Protein AF-Q3SCC8-F1 (afdb_monomer)

Secondary structure (DSSP, 8-state):
---------------HHHHHHHHHHHHHHHHHHHHHS------PPPPHHHHHHHHHHHHHHHTT---EEE---TTTS-GGGHHHHHHHHHHHHHHHHHHTT---HHHHHHHHHHHHS-----TTPPPGGGSPEEEHHHHHHHHHHHHHHHHHHHT-

Radius of gyration: 31.59 Å; Cα contacts (8 Å, |Δi|>4): 119; chains: 1; bounding box: 33×37×119 Å

Foldseek 3Di:
DDDDDDDDDDDDDPPPVVVVVVVVVVVVVVVVVVVVPPPPPVLQAPQLPQLLVLLVVCCVLQVPPQDWFLAAAPVNADPLCLLVNLLSLLVRLLVSCVVSVPPDPSSVSSVVSSVSRDPDDDPPHDHSVPGGIHGPVNRSVRSNVSSVVVNVVNVD

Nearest PDB structures (foldseek):
  2z3r-assembly2_C  TM=8.314E-01  e=2.055E-04  Homo sapiens
  4gs7-assembly1_A  TM=7.709E-01  e=2.055E-04  Homo sapiens
  2z3q-assembly1_A  TM=7.340E-01  e=2.431E-04  Homo sapiens
  2psm-assembly2_B  TM=7.637E-01  e=1.040E-03  Mus musculus
  3tgx-assembly1_B  TM=6.546E-01  e=1.217E-02  Homo sapiens

Structure (mmCIF, N/CA/C/O backbone):
data_AF-Q3SCC8-F1
#
_entry.id   AF-Q3SCC8-F1
#
loop_
_atom_site.group_PDB
_atom_site.id
_atom_site.type_symbol
_atom_site.label_atom_id
_atom_site.label_alt_id
_atom_site.label_comp_id
_atom_site.label_asym_id
_atom_site.label_entity_id
_atom_site.label_seq_id
_atom_site.pdbx_PDB_ins_code
_atom_site.Cartn_x
_atom_site.Cartn_y
_atom_site.Cartn_z
_atom_site.occupancy
_atom_site.B_iso_or_equiv
_atom_site.auth_seq_id
_atom_site.auth_comp_id
_atom_site.auth_asym_id
_atom_site.auth_atom_id
_atom_site.pdbx_PDB_model_num
ATOM 1 N N . MET A 1 1 ? -1.110 -20.618 104.901 1.00 40.53 1 MET A N 1
ATOM 2 C CA . MET A 1 1 ? -2.344 -19.823 104.713 1.00 40.53 1 MET A CA 1
ATOM 3 C C . MET A 1 1 ? -2.194 -18.476 105.423 1.00 40.53 1 MET A C 1
ATOM 5 O O . MET A 1 1 ? -2.173 -18.483 106.641 1.00 40.53 1 MET A O 1
ATOM 9 N N . SER A 1 2 ? -1.996 -17.383 104.663 1.00 34.69 2 SER A N 1
ATOM 10 C CA . SER A 1 2 ? -2.246 -15.934 104.944 1.00 34.69 2 SER A CA 1
ATOM 11 C C . SER A 1 2 ? -1.353 -15.109 103.992 1.00 34.69 2 SER A C 1
ATOM 13 O O . SER A 1 2 ? -0.143 -15.263 104.063 1.00 34.69 2 SER A O 1
ATOM 15 N N . ARG A 1 3 ? -1.844 -14.483 102.905 1.00 37.69 3 ARG A N 1
ATOM 16 C CA . ARG A 1 3 ? -2.669 -13.254 102.697 1.00 37.69 3 ARG A CA 1
ATOM 17 C C . ARG A 1 3 ? -1.871 -11.931 102.623 1.00 37.69 3 ARG A C 1
ATOM 19 O O . ARG A 1 3 ? -1.345 -11.506 103.645 1.00 37.69 3 ARG A O 1
ATOM 26 N N . ARG A 1 4 ? -1.952 -11.266 101.446 1.00 38.25 4 ARG A N 1
ATOM 27 C CA . ARG A 1 4 ? -2.183 -9.817 101.099 1.00 38.25 4 ARG A CA 1
ATOM 28 C C . ARG A 1 4 ? -1.590 -9.552 99.681 1.00 38.25 4 ARG A C 1
ATOM 30 O O . ARG A 1 4 ? -0.438 -9.898 99.478 1.00 38.25 4 ARG A O 1
ATOM 37 N N . ALA A 1 5 ? -2.369 -9.282 98.613 1.00 36.09 5 ALA A N 1
ATOM 38 C CA . ALA A 1 5 ? -2.932 -7.994 98.110 1.00 36.09 5 ALA A CA 1
ATOM 39 C C . ALA A 1 5 ? -1.841 -6.913 97.836 1.00 36.09 5 ALA A C 1
ATOM 41 O O . ALA A 1 5 ? -1.028 -6.713 98.725 1.00 36.09 5 ALA A O 1
ATOM 42 N N . ALA A 1 6 ? -1.732 -6.172 96.710 1.00 37.72 6 ALA A N 1
ATOM 43 C CA . ALA A 1 6 ? -2.732 -5.672 95.749 1.00 37.72 6 ALA A CA 1
ATOM 44 C C . ALA A 1 6 ? -2.141 -5.070 94.423 1.00 37.72 6 ALA A C 1
ATOM 46 O O . ALA A 1 6 ? -0.998 -4.630 94.410 1.00 37.72 6 ALA A O 1
ATOM 47 N N . SER A 1 7 ? -3.006 -4.992 93.388 1.00 35.88 7 SER A N 1
ATOM 48 C CA . SER A 1 7 ? -3.315 -3.896 92.415 1.00 35.88 7 SER A CA 1
ATOM 49 C C . SER A 1 7 ? -2.359 -3.304 91.344 1.00 35.88 7 SER A C 1
ATOM 51 O O . SER A 1 7 ? -1.356 -2.697 91.684 1.00 35.88 7 SER A O 1
ATOM 53 N N . GLY A 1 8 ? -2.872 -3.298 90.085 1.00 41.53 8 GLY A N 1
ATOM 54 C CA . GLY A 1 8 ? -2.923 -2.200 89.068 1.00 41.53 8 GLY A CA 1
ATOM 55 C C . GLY A 1 8 ? -1.604 -1.715 88.438 1.00 41.53 8 GLY A C 1
ATOM 56 O O . GLY A 1 8 ? -0.614 -1.596 89.131 1.00 41.53 8 GLY A O 1
ATOM 57 N N . VAL A 1 9 ? -1.494 -1.368 87.145 1.00 37.75 9 VAL A N 1
ATOM 58 C CA . VAL A 1 9 ? -2.101 -0.180 86.505 1.00 37.75 9 VAL A CA 1
ATOM 59 C C . VAL A 1 9 ? -1.977 -0.252 84.962 1.00 37.75 9 VAL A C 1
ATOM 61 O O . VAL A 1 9 ? -0.950 -0.639 84.410 1.00 37.75 9 VAL A O 1
ATOM 64 N N . HIS A 1 10 ? -3.052 0.177 84.297 1.00 43.00 10 HIS A N 1
ATOM 65 C CA . HIS A 1 10 ? -3.229 0.520 82.880 1.00 43.00 10 HIS A CA 1
ATOM 66 C C . HIS A 1 10 ? -2.241 1.626 82.441 1.00 43.00 10 HIS A C 1
ATOM 68 O O . HIS A 1 10 ? -2.249 2.697 83.043 1.00 43.00 10 HIS A O 1
ATOM 74 N N . PHE A 1 11 ? -1.442 1.439 81.381 1.00 36.59 11 PHE A N 1
ATOM 75 C CA . PHE A 1 11 ? -0.636 2.533 80.809 1.00 36.59 11 PHE A CA 1
ATOM 76 C C . PHE A 1 11 ? -1.020 2.799 79.349 1.00 36.59 11 PHE A C 1
ATOM 78 O O . PHE A 1 11 ? -0.509 2.196 78.408 1.00 36.59 11 PHE A O 1
ATOM 85 N N . GLN A 1 12 ? -1.971 3.720 79.185 1.00 49.94 12 GLN A N 1
ATOM 86 C CA . GLN A 1 12 ? -2.295 4.387 77.930 1.00 49.94 12 GLN A CA 1
ATOM 87 C C . GLN A 1 12 ? -1.174 5.393 77.631 1.00 49.94 12 GLN A C 1
ATOM 89 O O . GLN A 1 12 ? -1.141 6.480 78.201 1.00 49.94 12 GLN A O 1
ATOM 94 N N . SER A 1 13 ? -0.238 5.015 76.760 1.00 45.88 13 SER A N 1
ATOM 95 C CA . SER A 1 13 ? 0.795 5.919 76.249 1.00 45.88 13 SER A CA 1
ATOM 96 C C . SER A 1 13 ? 0.398 6.415 74.862 1.00 45.88 13 SER A C 1
ATOM 98 O O . SER A 1 13 ? 0.433 5.679 73.873 1.00 45.88 13 SER A O 1
ATOM 100 N N . SER A 1 14 ? -0.017 7.676 74.807 1.00 52.94 14 SER A N 1
ATOM 101 C CA . SER A 1 14 ? -0.287 8.457 73.602 1.00 52.94 14 SER A CA 1
ATOM 102 C C . SER A 1 14 ? 1.002 8.612 72.786 1.00 52.94 14 SER A C 1
ATOM 104 O O . SER A 1 14 ? 1.762 9.563 72.965 1.00 52.94 14 SER A O 1
ATOM 106 N N . CYS A 1 15 ? 1.290 7.658 71.902 1.00 50.78 15 CYS A N 1
ATOM 107 C CA . CYS A 1 15 ? 2.529 7.660 71.133 1.00 50.78 15 CYS A CA 1
ATOM 108 C C . CYS A 1 15 ? 2.462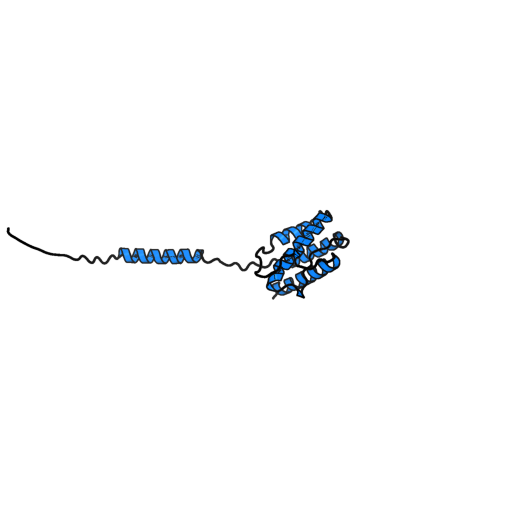 8.677 69.978 1.00 50.78 15 CYS A C 1
ATOM 110 O O . CYS A 1 15 ? 1.986 8.380 68.882 1.00 50.78 15 CYS A O 1
ATOM 112 N N . HIS A 1 16 ? 2.975 9.887 70.224 1.00 52.38 16 HIS A N 1
ATOM 113 C CA . HIS A 1 16 ? 3.151 10.953 69.226 1.00 52.38 16 HIS A CA 1
ATOM 114 C C . HIS A 1 16 ? 4.027 10.499 68.040 1.00 52.38 16 HIS A C 1
ATOM 116 O O . HIS A 1 16 ? 3.845 10.951 66.912 1.00 52.38 16 HIS A O 1
ATOM 122 N N . LEU A 1 17 ? 4.926 9.540 68.288 1.00 46.41 17 LEU A N 1
ATOM 123 C CA . LEU A 1 17 ? 5.793 8.920 67.286 1.00 46.41 17 LEU A CA 1
ATOM 124 C C . LEU A 1 17 ? 5.002 8.032 66.309 1.00 46.41 17 LEU A C 1
ATOM 126 O O . LEU A 1 17 ? 5.296 8.008 65.120 1.00 46.41 17 LEU A O 1
ATOM 130 N N . CYS A 1 18 ? 3.937 7.376 66.781 1.00 50.19 18 CYS A N 1
ATOM 131 C CA . CYS A 1 18 ? 3.080 6.525 65.951 1.00 50.19 18 CYS A CA 1
ATOM 132 C C . CYS A 1 18 ? 2.287 7.348 64.918 1.00 50.19 18 CYS A C 1
ATOM 134 O O . CYS A 1 18 ? 2.101 6.922 63.781 1.00 50.19 18 CYS A O 1
ATOM 136 N N . ARG A 1 19 ? 1.879 8.573 65.285 1.00 48.69 19 ARG A N 1
ATOM 137 C CA . ARG A 1 19 ? 1.169 9.515 64.400 1.00 48.69 19 ARG A CA 1
ATOM 138 C C . ARG A 1 19 ? 2.051 10.038 63.263 1.00 48.69 19 ARG A C 1
ATOM 140 O O . ARG A 1 19 ? 1.566 10.207 62.146 1.00 48.69 19 ARG A O 1
ATOM 147 N N . GLU A 1 20 ? 3.324 10.299 63.544 1.00 51.75 20 GLU A N 1
ATOM 148 C CA . GLU A 1 20 ? 4.275 10.800 62.545 1.00 51.75 20 GLU A CA 1
ATOM 149 C C . GLU A 1 20 ? 4.755 9.681 61.605 1.00 51.75 20 GLU A C 1
ATOM 151 O O . GLU A 1 20 ? 4.861 9.905 60.400 1.00 51.75 20 GLU A O 1
ATOM 156 N N . ILE A 1 21 ? 4.911 8.450 62.112 1.00 55.94 21 ILE A N 1
ATOM 157 C CA . ILE A 1 21 ? 5.182 7.267 61.278 1.00 55.94 21 ILE A CA 1
ATOM 158 C C . ILE A 1 21 ? 4.003 6.993 60.329 1.00 55.94 21 ILE A C 1
ATOM 160 O O . ILE A 1 21 ? 4.223 6.784 59.137 1.00 55.94 21 ILE A O 1
ATOM 164 N N . LEU A 1 22 ? 2.752 7.086 60.809 1.00 54.41 22 LEU A N 1
ATOM 165 C CA . LEU A 1 22 ? 1.571 6.932 59.947 1.00 54.41 22 LEU A CA 1
ATOM 166 C C . LEU A 1 22 ? 1.497 8.016 58.854 1.00 54.41 22 LEU A C 1
ATOM 168 O O . LEU A 1 22 ? 1.177 7.707 57.710 1.00 54.41 22 LEU A O 1
ATOM 172 N N . LYS A 1 23 ? 1.812 9.281 59.173 1.00 54.75 23 LYS A N 1
ATOM 173 C CA . LYS A 1 23 ? 1.837 10.382 58.188 1.00 54.75 23 LYS A CA 1
ATOM 174 C C . LYS A 1 23 ? 2.901 10.182 57.111 1.00 54.75 23 LYS A C 1
ATOM 176 O O . LYS A 1 23 ? 2.602 10.368 55.934 1.00 54.75 23 LYS A O 1
ATOM 181 N N . ALA A 1 24 ? 4.118 9.803 57.503 1.00 57.56 24 ALA A N 1
ATOM 182 C CA . ALA A 1 24 ? 5.205 9.546 56.561 1.00 57.56 24 ALA A CA 1
ATOM 183 C C . ALA A 1 24 ? 4.880 8.356 55.645 1.00 57.56 24 ALA A C 1
ATOM 185 O O . ALA A 1 24 ? 5.143 8.407 54.444 1.00 57.56 24 ALA A O 1
ATOM 186 N N . GLN A 1 25 ? 4.232 7.320 56.187 1.00 54.28 25 GLN A N 1
ATOM 187 C CA . GLN A 1 25 ? 3.808 6.147 55.427 1.00 54.28 25 GLN A CA 1
ATOM 188 C C . GLN A 1 25 ? 2.721 6.489 54.393 1.00 54.28 25 GLN A C 1
ATOM 190 O O . GLN A 1 25 ? 2.843 6.091 53.236 1.00 54.28 25 GLN A O 1
ATOM 195 N N . VAL A 1 26 ? 1.711 7.289 54.761 1.00 57.38 26 VAL A N 1
ATOM 196 C CA . VAL A 1 26 ? 0.663 7.748 53.825 1.00 57.38 26 VAL A CA 1
ATOM 197 C C . VAL A 1 26 ? 1.255 8.600 52.698 1.00 57.38 26 VAL A C 1
ATOM 199 O O . VAL A 1 26 ? 0.873 8.445 51.538 1.00 57.38 26 VAL A O 1
ATOM 202 N N . TRP A 1 27 ? 2.227 9.460 53.012 1.00 57.84 27 TRP A N 1
ATOM 203 C CA . TRP A 1 27 ? 2.877 10.315 52.018 1.00 57.84 27 TRP A CA 1
ATOM 204 C C . TRP A 1 27 ? 3.752 9.518 51.042 1.00 57.84 27 TRP A C 1
ATOM 206 O O . TRP A 1 27 ? 3.730 9.777 49.841 1.00 57.84 27 TRP A O 1
ATOM 216 N N . PHE A 1 28 ? 4.438 8.479 51.529 1.00 56.47 28 PHE A N 1
ATOM 217 C CA . PHE A 1 28 ? 5.212 7.563 50.689 1.00 56.47 28 PHE A CA 1
ATOM 218 C C . PHE A 1 28 ? 4.315 6.748 49.746 1.00 56.47 28 PHE A C 1
ATOM 220 O O . PHE A 1 28 ? 4.666 6.531 48.590 1.00 56.47 28 PHE A O 1
ATOM 227 N N . HIS A 1 29 ? 3.126 6.339 50.204 1.00 54.91 29 HIS A N 1
ATOM 228 C CA . HIS A 1 29 ? 2.174 5.604 49.363 1.00 54.91 29 HIS A CA 1
ATOM 229 C C . HIS A 1 29 ? 1.592 6.500 48.260 1.00 54.91 29 HIS A C 1
ATOM 231 O O . HIS A 1 29 ? 1.482 6.063 47.117 1.00 54.91 29 HIS A O 1
ATOM 237 N N . LEU A 1 30 ? 1.299 7.771 48.563 1.00 57.94 30 LEU A N 1
ATOM 238 C CA . LEU A 1 30 ? 0.866 8.749 47.558 1.00 57.94 30 LEU A CA 1
ATOM 239 C C . LEU A 1 30 ? 1.976 9.047 46.532 1.00 57.94 30 LEU A C 1
ATOM 241 O O . LEU A 1 30 ? 1.698 9.152 45.342 1.00 57.94 30 LEU A O 1
ATOM 245 N N . PHE A 1 31 ? 3.234 9.128 46.979 1.00 59.16 31 PHE A N 1
ATOM 246 C CA . PHE A 1 31 ? 4.390 9.350 46.108 1.00 59.16 31 PHE A CA 1
ATOM 247 C C . PHE A 1 31 ? 4.605 8.186 45.129 1.00 59.16 31 PHE A C 1
ATOM 249 O O . PHE A 1 31 ? 4.777 8.423 43.938 1.00 59.16 31 PHE A O 1
ATOM 256 N N . VAL A 1 32 ? 4.518 6.934 45.596 1.00 60.94 32 VAL A N 1
ATOM 257 C CA . VAL A 1 32 ? 4.663 5.734 44.748 1.00 60.94 32 VAL A CA 1
ATOM 258 C C . VAL A 1 32 ? 3.509 5.595 43.746 1.00 60.94 32 VAL A C 1
ATOM 260 O O . VAL A 1 32 ? 3.742 5.232 42.594 1.00 60.94 32 VAL A O 1
ATOM 263 N N . LEU A 1 33 ? 2.277 5.941 44.135 1.00 57.50 33 LEU A N 1
ATOM 264 C CA . LEU A 1 33 ? 1.116 5.882 43.239 1.00 57.50 33 LEU A CA 1
ATOM 265 C C . LEU A 1 33 ? 1.211 6.874 42.066 1.00 57.50 33 LEU A C 1
ATOM 267 O O . LEU A 1 33 ? 0.742 6.555 40.978 1.00 57.50 33 LEU A O 1
ATOM 271 N N . CYS A 1 34 ? 1.880 8.021 42.232 1.00 59.91 34 CYS A N 1
ATOM 272 C CA . CYS A 1 34 ? 2.125 8.962 41.131 1.00 59.91 34 CYS A CA 1
ATOM 273 C C . CYS A 1 34 ? 3.071 8.411 40.045 1.00 59.91 34 CYS A C 1
ATOM 275 O O . CYS A 1 34 ? 2.968 8.836 38.896 1.00 59.91 34 CYS A O 1
ATOM 277 N N . PHE A 1 35 ? 3.958 7.464 40.381 1.00 56.50 35 PHE A N 1
ATOM 278 C CA . PHE A 1 35 ? 4.836 6.782 39.413 1.00 56.50 35 PHE A CA 1
ATOM 279 C C . PHE A 1 35 ? 4.207 5.525 38.803 1.00 56.50 35 PHE A C 1
ATOM 281 O O . PHE A 1 35 ? 4.682 5.043 37.779 1.00 56.50 35 PHE A O 1
ATOM 288 N N . LEU A 1 36 ? 3.153 4.990 39.427 1.00 54.06 36 LEU A N 1
ATOM 289 C CA . LEU A 1 36 ? 2.393 3.845 38.921 1.00 54.06 36 LEU A CA 1
ATOM 290 C C . LEU A 1 36 ? 1.212 4.250 38.044 1.00 54.06 36 LEU A C 1
ATOM 292 O O . LEU A 1 36 ? 0.551 3.368 37.506 1.00 54.06 36 LEU A O 1
ATOM 296 N N . SER A 1 37 ? 0.947 5.547 37.878 1.00 56.28 37 SER A N 1
ATOM 297 C CA . SER A 1 37 ? 0.121 6.020 36.775 1.00 56.28 37 SER A CA 1
ATOM 298 C C . SER A 1 37 ? 0.857 5.669 35.484 1.00 56.28 37 SER A C 1
ATOM 300 O O . SER A 1 37 ? 1.881 6.303 35.207 1.00 56.28 37 SER A O 1
ATOM 302 N N . PRO A 1 38 ? 0.398 4.693 34.674 1.00 52.81 38 PRO A N 1
ATOM 303 C CA . PRO A 1 38 ? 0.854 4.652 33.304 1.00 52.81 38 PRO A CA 1
ATOM 304 C C . PRO A 1 38 ? 0.446 6.000 32.717 1.00 52.81 38 PRO A C 1
ATOM 306 O O . PRO A 1 38 ? -0.740 6.283 32.541 1.00 52.81 38 PRO A O 1
ATOM 309 N N . TYR A 1 39 ? 1.423 6.867 32.459 1.00 54.78 39 TYR A N 1
ATOM 310 C CA . TYR A 1 39 ? 1.250 7.877 31.436 1.00 54.78 39 TYR A CA 1
ATOM 311 C C . TYR A 1 39 ? 0.997 7.066 30.174 1.00 54.78 39 TYR A C 1
ATOM 313 O O . TYR A 1 39 ? 1.923 6.563 29.543 1.00 54.78 39 TYR A O 1
ATOM 321 N N . THR A 1 40 ? -0.276 6.840 29.862 1.00 50.81 40 THR A N 1
ATOM 322 C CA . THR A 1 40 ? -0.685 6.393 28.546 1.00 50.81 40 THR A CA 1
ATOM 323 C C . THR A 1 40 ? -0.324 7.549 27.631 1.00 50.81 40 THR A C 1
ATOM 325 O O . THR A 1 40 ? -1.127 8.456 27.409 1.00 50.81 40 THR A O 1
ATOM 328 N N . CYS A 1 41 ? 0.928 7.582 27.176 1.00 50.09 41 CYS A N 1
ATOM 329 C CA . CYS A 1 41 ? 1.292 8.358 26.013 1.0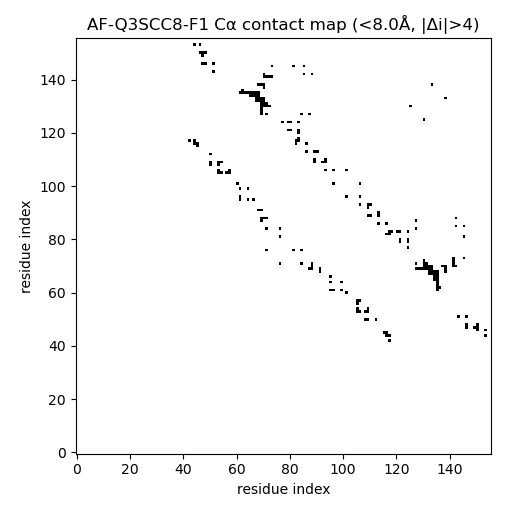0 50.09 41 CYS A CA 1
ATOM 330 C C . CYS A 1 41 ? 0.343 7.862 24.931 1.00 50.09 41 CYS A C 1
ATOM 332 O O . CYS A 1 41 ? 0.394 6.690 24.556 1.00 50.09 41 CYS A O 1
ATOM 334 N N . ALA A 1 42 ? -0.597 8.712 24.519 1.00 49.12 42 ALA A N 1
ATOM 335 C CA . ALA A 1 42 ? -1.386 8.448 23.335 1.00 49.12 42 ALA A CA 1
ATOM 336 C C . ALA A 1 42 ? -0.372 8.128 22.236 1.00 49.12 42 ALA A C 1
ATOM 338 O O . ALA A 1 42 ? 0.455 8.983 21.920 1.00 49.12 42 ALA A O 1
ATOM 339 N N . ALA A 1 43 ? -0.350 6.878 21.765 1.00 51.66 43 ALA A N 1
ATOM 340 C CA . ALA A 1 43 ? 0.568 6.454 20.724 1.00 51.66 43 ALA A CA 1
ATOM 341 C C . ALA A 1 43 ? 0.352 7.404 19.546 1.00 51.66 43 ALA A C 1
ATOM 343 O O . ALA A 1 43 ? -0.715 7.405 18.928 1.00 51.66 43 ALA A O 1
ATOM 344 N N . SER A 1 44 ? 1.313 8.297 19.314 1.00 55.66 44 SER A N 1
ATOM 345 C CA . SER A 1 44 ? 1.224 9.261 18.230 1.00 55.66 44 SER A CA 1
ATOM 346 C C . SER A 1 44 ? 1.197 8.463 16.937 1.00 55.66 44 SER A C 1
ATOM 348 O O . SER A 1 44 ? 2.124 7.698 16.671 1.00 55.66 44 SER A O 1
ATOM 350 N N . VAL A 1 45 ? 0.121 8.594 16.162 1.00 59.00 45 VAL A N 1
ATOM 351 C CA . VAL A 1 45 ? 0.008 7.912 14.870 1.00 59.00 45 VAL A CA 1
ATOM 352 C C . VAL A 1 45 ? 1.140 8.427 13.970 1.00 59.00 45 VAL A C 1
ATOM 354 O O . VAL A 1 45 ? 1.210 9.644 13.782 1.00 59.00 45 VAL A O 1
ATOM 357 N N . PRO A 1 46 ? 2.012 7.555 13.425 1.00 65.31 46 PRO A N 1
ATOM 358 C CA . PRO A 1 46 ? 3.133 7.970 12.581 1.00 65.31 46 PRO A CA 1
ATOM 359 C C . PRO A 1 46 ? 2.675 8.813 11.388 1.00 65.31 46 PRO A C 1
ATOM 361 O O . PRO A 1 46 ? 1.679 8.473 10.749 1.00 65.31 46 PRO A O 1
ATOM 364 N N . GLU A 1 47 ? 3.378 9.906 11.078 1.00 75.25 47 GLU A N 1
ATOM 365 C CA . GLU A 1 47 ? 3.049 10.788 9.949 1.00 75.25 47 GLU A CA 1
ATOM 366 C C . GLU A 1 47 ? 3.025 9.994 8.631 1.00 75.25 47 GLU A C 1
ATOM 368 O O . GLU A 1 47 ? 4.037 9.452 8.186 1.00 75.25 47 GLU A O 1
ATOM 373 N N . THR A 1 48 ? 1.860 9.928 7.980 1.00 80.12 48 THR A N 1
ATOM 374 C CA . THR A 1 48 ? 1.664 9.079 6.787 1.00 80.12 48 THR A CA 1
ATOM 375 C C . THR A 1 48 ? 2.128 9.731 5.477 1.00 80.12 48 THR A C 1
ATOM 377 O O . THR A 1 48 ? 2.125 9.105 4.413 1.00 80.12 48 THR 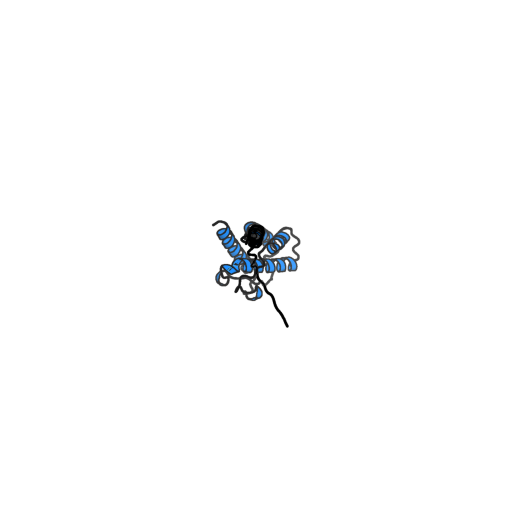A O 1
ATOM 380 N N . ARG A 1 49 ? 2.593 10.983 5.533 1.00 82.12 49 ARG A N 1
ATOM 381 C CA . ARG A 1 49 ? 3.095 11.727 4.373 1.00 82.12 49 ARG A CA 1
ATOM 382 C C . ARG A 1 49 ? 4.413 11.168 3.836 1.00 82.12 49 ARG A C 1
ATOM 384 O O . ARG A 1 49 ? 4.577 11.082 2.620 1.00 82.12 49 ARG A O 1
ATOM 391 N N . GLY A 1 50 ? 5.327 10.771 4.725 1.00 85.19 50 GLY A N 1
ATOM 392 C CA . GLY A 1 50 ? 6.625 10.203 4.347 1.00 85.19 50 GLY A CA 1
ATOM 393 C C . GLY A 1 50 ? 6.464 8.919 3.535 1.00 85.19 50 GLY A C 1
ATOM 394 O O . GLY A 1 50 ? 6.953 8.828 2.410 1.00 85.19 50 GLY A O 1
ATOM 395 N N . VAL A 1 51 ? 5.665 7.974 4.039 1.00 90.50 51 VAL A N 1
ATOM 396 C CA . VAL A 1 51 ? 5.410 6.704 3.342 1.00 90.50 51 VAL A CA 1
ATOM 397 C C . VAL A 1 51 ? 4.695 6.904 2.001 1.00 90.50 51 VAL A C 1
ATOM 399 O O . VAL A 1 51 ? 4.986 6.195 1.041 1.00 90.50 51 VAL A O 1
ATOM 402 N N . GLN A 1 52 ? 3.827 7.914 1.864 1.00 92.44 52 GLN A N 1
ATOM 403 C CA . GLN A 1 52 ? 3.183 8.211 0.579 1.00 92.44 52 GLN A CA 1
ATOM 404 C C . GLN A 1 52 ? 4.197 8.615 -0.504 1.00 92.44 52 GLN A C 1
ATOM 406 O O . GLN A 1 52 ? 4.006 8.283 -1.676 1.00 92.44 52 GLN A O 1
ATOM 411 N N . ILE A 1 53 ? 5.268 9.326 -0.136 1.00 91.12 53 ILE A N 1
ATOM 412 C CA . ILE A 1 53 ? 6.359 9.666 -1.061 1.00 91.12 53 ILE A CA 1
ATOM 413 C C . ILE A 1 53 ? 7.095 8.390 -1.478 1.00 91.12 53 ILE A C 1
ATOM 415 O O . ILE A 1 53 ? 7.305 8.175 -2.670 1.00 91.12 53 ILE A O 1
ATOM 419 N N . CYS A 1 54 ? 7.401 7.516 -0.520 1.00 92.50 54 CYS A N 1
ATOM 420 C CA . CYS A 1 54 ? 8.122 6.270 -0.772 1.00 92.50 54 CYS A CA 1
ATOM 421 C C . CYS A 1 54 ? 7.334 5.319 -1.680 1.00 92.50 54 CYS A C 1
ATOM 423 O O . CYS A 1 54 ? 7.869 4.836 -2.672 1.00 92.50 54 CYS A O 1
ATOM 425 N N . VAL A 1 55 ? 6.029 5.146 -1.442 1.00 94.50 55 VAL A N 1
ATOM 426 C CA . VAL A 1 55 ? 5.154 4.340 -2.313 1.00 94.50 55 VAL A CA 1
ATOM 427 C C . VAL A 1 55 ? 5.103 4.903 -3.739 1.00 94.50 55 VAL A C 1
ATOM 429 O O . VAL A 1 55 ? 5.117 4.142 -4.707 1.00 94.50 55 VAL A O 1
ATOM 432 N N . LYS A 1 56 ? 5.065 6.234 -3.902 1.00 94.00 56 LYS A N 1
ATOM 433 C CA . LYS A 1 56 ? 5.095 6.868 -5.233 1.00 94.00 56 LYS A CA 1
ATOM 434 C C . LYS A 1 56 ? 6.419 6.630 -5.956 1.00 94.00 56 LYS A C 1
ATOM 436 O O . LYS A 1 56 ? 6.394 6.394 -7.159 1.00 94.00 56 LYS A O 1
ATOM 441 N N . ALA A 1 57 ? 7.538 6.698 -5.239 1.00 92.62 57 ALA A N 1
ATOM 442 C CA . ALA A 1 57 ? 8.866 6.463 -5.797 1.00 92.62 57 ALA A CA 1
ATOM 443 C C . ALA A 1 57 ? 9.106 4.982 -6.134 1.00 92.62 57 ALA A C 1
ATOM 445 O O . ALA A 1 57 ? 9.743 4.689 -7.138 1.00 92.62 57 ALA A O 1
ATOM 446 N N . LEU A 1 58 ? 8.541 4.063 -5.343 1.00 92.81 58 LEU A N 1
ATOM 447 C CA . LEU A 1 58 ? 8.635 2.618 -5.553 1.00 92.81 58 LEU A CA 1
ATOM 448 C C . LEU A 1 58 ? 7.790 2.131 -6.740 1.00 92.81 58 LEU A C 1
ATOM 450 O O . LEU A 1 58 ? 8.170 1.171 -7.405 1.00 92.81 58 LEU A O 1
ATOM 454 N N . ARG A 1 59 ? 6.652 2.784 -7.024 1.00 94.44 59 ARG A N 1
ATOM 455 C CA . ARG A 1 59 ? 5.669 2.336 -8.030 1.00 94.44 59 ARG A CA 1
ATOM 456 C C . ARG A 1 59 ? 6.285 1.889 -9.370 1.00 94.44 59 ARG A C 1
ATOM 458 O O . ARG A 1 59 ? 5.925 0.795 -9.787 1.00 94.44 59 ARG A O 1
ATOM 465 N N . PRO A 1 60 ? 7.195 2.634 -10.030 1.00 93.75 60 PRO A N 1
ATOM 466 C CA . PRO A 1 60 ? 7.750 2.221 -11.325 1.00 93.75 60 PRO A CA 1
ATOM 467 C C . PRO A 1 60 ? 8.500 0.883 -11.288 1.00 93.75 60 PRO A C 1
ATOM 469 O O . PRO A 1 60 ? 8.578 0.202 -12.304 1.00 93.75 60 PRO A O 1
ATOM 472 N N . ALA A 1 61 ? 9.053 0.506 -10.132 1.00 93.00 61 ALA A N 1
ATOM 473 C CA . ALA A 1 61 ? 9.785 -0.745 -9.970 1.00 93.00 61 ALA A CA 1
ATOM 474 C C . ALA A 1 61 ? 8.861 -1.953 -9.744 1.00 93.00 61 ALA A C 1
ATOM 476 O O . ALA A 1 61 ? 9.245 -3.067 -10.067 1.00 93.00 61 ALA A O 1
ATOM 477 N N . ILE A 1 62 ? 7.645 -1.738 -9.226 1.00 94.81 62 ILE A N 1
ATOM 478 C CA . ILE A 1 62 ? 6.714 -2.819 -8.850 1.00 94.81 62 ILE A CA 1
ATOM 479 C C . ILE A 1 62 ? 5.443 -2.869 -9.702 1.00 94.81 62 ILE A C 1
ATOM 481 O O . ILE A 1 62 ? 4.690 -3.830 -9.618 1.00 94.81 62 ILE A O 1
ATOM 485 N N . GLU A 1 63 ? 5.150 -1.851 -10.518 1.00 94.25 63 GLU A N 1
ATOM 486 C CA . GLU A 1 63 ? 3.864 -1.747 -11.229 1.00 94.25 63 GLU A CA 1
ATOM 487 C C . GLU A 1 63 ? 3.601 -2.873 -12.236 1.00 94.25 63 GLU A C 1
ATOM 489 O O . GLU A 1 63 ? 2.440 -3.128 -12.558 1.00 94.25 63 GLU A O 1
ATOM 494 N N . ASN A 1 64 ? 4.659 -3.544 -12.698 1.00 93.31 64 ASN A N 1
ATOM 495 C CA . ASN A 1 64 ? 4.589 -4.674 -13.625 1.00 93.31 64 ASN A CA 1
ATOM 496 C C . ASN A 1 64 ? 4.688 -6.042 -12.931 1.00 93.31 64 ASN A C 1
ATOM 498 O O . ASN A 1 64 ? 4.665 -7.055 -13.626 1.00 93.31 64 ASN A O 1
ATOM 502 N N . SER A 1 65 ? 4.788 -6.075 -11.598 1.00 95.62 65 SER A N 1
ATOM 503 C CA . SER A 1 65 ? 4.796 -7.318 -10.825 1.00 95.62 65 SER A CA 1
ATOM 504 C C . SER A 1 65 ? 3.484 -8.082 -11.021 1.00 95.62 65 SER A C 1
ATOM 506 O O . SER A 1 65 ? 2.396 -7.490 -11.027 1.00 95.62 65 SER A O 1
ATOM 508 N N . ASP A 1 66 ? 3.569 -9.404 -11.164 1.00 96.50 66 ASP A N 1
ATOM 509 C CA . ASP A 1 66 ? 2.410 -10.300 -11.225 1.00 96.50 66 ASP A CA 1
ATOM 510 C C . ASP A 1 66 ? 1.906 -10.719 -9.833 1.00 96.50 66 ASP A C 1
ATOM 512 O O . ASP A 1 66 ? 0.942 -11.487 -9.723 1.00 96.50 66 ASP A O 1
ATOM 516 N N . ALA A 1 67 ? 2.496 -10.151 -8.775 1.00 96.12 67 ALA A N 1
ATOM 517 C CA . ALA A 1 67 ? 2.140 -10.418 -7.396 1.00 96.12 67 ALA A CA 1
ATOM 518 C C . ALA A 1 67 ? 0.648 -10.191 -7.109 1.00 96.12 67 ALA A C 1
ATOM 520 O O . ALA A 1 67 ? -0.005 -9.222 -7.528 1.00 96.12 67 ALA A O 1
ATOM 521 N N . MET A 1 68 ? 0.117 -11.113 -6.315 1.00 97.50 68 MET A N 1
ATOM 522 C CA . MET A 1 68 ? -1.264 -11.137 -5.867 1.00 97.50 68 MET A CA 1
ATOM 523 C C . MET A 1 68 ? -1.271 -10.944 -4.351 1.00 97.50 68 MET A C 1
ATOM 525 O O . MET A 1 68 ? -0.885 -11.837 -3.606 1.00 97.50 68 MET A O 1
ATOM 529 N N . LEU A 1 69 ? -1.725 -9.769 -3.910 1.00 98.19 69 LEU A N 1
ATOM 530 C CA . LEU A 1 69 ? -1.497 -9.245 -2.561 1.00 98.19 69 LEU A CA 1
ATOM 531 C C . LEU A 1 69 ? -2.780 -9.095 -1.761 1.00 98.19 69 LEU A C 1
ATOM 533 O O . LEU A 1 69 ? -3.825 -8.717 -2.308 1.00 98.19 69 LEU A O 1
ATOM 537 N N . TYR A 1 70 ? -2.704 -9.296 -0.450 1.00 98.06 70 TYR A N 1
ATOM 538 C CA . TYR A 1 70 ? -3.821 -9.009 0.446 1.00 98.06 70 TYR A CA 1
ATOM 539 C C . TYR A 1 70 ? -4.139 -7.505 0.448 1.00 98.06 70 TYR A C 1
ATOM 541 O O . TYR A 1 70 ? -3.360 -6.675 0.909 1.00 98.06 70 TYR A O 1
ATOM 549 N N . ALA A 1 71 ? -5.313 -7.131 -0.075 1.00 97.00 71 ALA A N 1
ATOM 550 C CA . ALA A 1 71 ? -5.664 -5.732 -0.328 1.00 97.00 71 ALA A CA 1
ATOM 551 C C . ALA A 1 71 ? -6.941 -5.313 0.428 1.00 97.00 71 ALA A C 1
ATOM 553 O O . ALA A 1 71 ? -8.033 -5.321 -0.162 1.00 97.00 71 ALA A O 1
ATOM 554 N N . PRO A 1 72 ? -6.850 -4.920 1.715 1.00 95.19 72 PRO A N 1
ATOM 555 C CA . PRO A 1 72 ? -7.991 -4.444 2.495 1.00 95.19 72 PRO A CA 1
ATOM 556 C C . PRO A 1 72 ? -8.790 -3.344 1.774 1.00 95.19 72 PRO A C 1
ATOM 558 O O . PRO A 1 72 ? -8.247 -2.319 1.369 1.00 95.19 72 PRO A O 1
ATOM 561 N N . SER A 1 73 ? -10.100 -3.514 1.597 1.00 91.81 73 SER A N 1
ATOM 562 C CA . SER A 1 73 ? -10.937 -2.474 0.978 1.00 91.81 73 SER A CA 1
ATOM 563 C C . SER A 1 73 ? -11.421 -1.451 2.009 1.00 91.81 73 SER A C 1
ATOM 565 O O . SER A 1 73 ? -11.667 -1.810 3.159 1.00 91.81 73 SER A O 1
ATOM 567 N N . ALA A 1 74 ? -11.655 -0.203 1.592 1.00 84.00 74 ALA A N 1
ATOM 568 C CA . ALA A 1 74 ? -12.192 0.834 2.481 1.00 84.00 74 ALA A CA 1
ATOM 569 C C . ALA A 1 74 ? -13.500 0.400 3.178 1.00 84.00 74 ALA A C 1
ATOM 571 O O . ALA A 1 74 ? -13.699 0.671 4.356 1.00 84.00 74 ALA A O 1
ATOM 572 N N . ASN A 1 75 ? -14.353 -0.357 2.480 1.00 83.69 75 ASN A N 1
ATOM 573 C CA . ASN A 1 75 ? -15.629 -0.835 3.019 1.00 83.69 75 ASN A CA 1
ATOM 574 C C . ASN A 1 75 ? -15.482 -2.020 3.989 1.00 83.69 75 ASN A C 1
ATOM 576 O O . ASN A 1 75 ? -16.370 -2.254 4.803 1.00 83.69 75 ASN A O 1
ATOM 580 N N . SER A 1 76 ? -14.394 -2.791 3.894 1.00 81.88 76 SER A N 1
ATOM 581 C CA . SER A 1 76 ? -14.151 -3.957 4.756 1.00 81.88 76 SER A CA 1
ATOM 582 C C . SER A 1 76 ? -13.394 -3.608 6.038 1.00 81.88 76 SER A C 1
ATOM 584 O O . SER A 1 76 ? -13.363 -4.413 6.965 1.00 81.88 76 SER A O 1
ATOM 586 N N . VAL A 1 77 ? -12.774 -2.427 6.104 1.00 89.94 77 VAL A N 1
ATOM 587 C CA . VAL A 1 77 ? -11.927 -2.014 7.228 1.00 89.94 77 VAL A CA 1
ATOM 588 C C . VAL A 1 77 ? -12.703 -1.073 8.145 1.00 89.94 77 VAL A C 1
ATOM 590 O O . VAL A 1 77 ? -13.060 0.045 7.779 1.00 89.94 77 VAL A O 1
ATOM 593 N N . LYS A 1 78 ? -12.943 -1.508 9.385 1.00 90.75 78 LYS A N 1
ATOM 594 C CA . LYS A 1 78 ? -13.526 -0.641 10.421 1.00 90.75 78 LYS A CA 1
ATOM 595 C C . LYS A 1 78 ? -12.539 0.475 10.783 1.00 90.75 78 LYS A C 1
ATOM 597 O O . LYS A 1 78 ? -11.329 0.271 10.729 1.00 90.75 78 LYS A O 1
ATOM 602 N N . LYS A 1 79 ? -13.032 1.635 11.233 1.00 88.69 79 LYS A N 1
ATOM 603 C CA . LYS A 1 79 ? -12.194 2.813 11.543 1.00 88.69 79 LY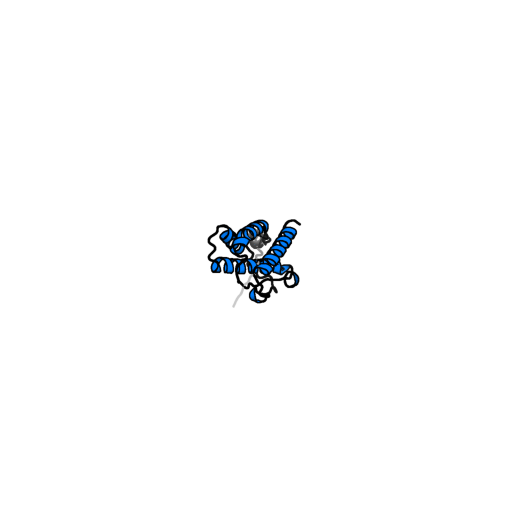S A CA 1
ATOM 604 C C . LYS A 1 79 ? -11.038 2.501 12.505 1.00 88.69 79 LYS A C 1
ATOM 606 O O . LYS A 1 79 ? -9.923 2.947 12.262 1.00 88.69 79 LYS A O 1
ATOM 611 N N . GLN A 1 80 ? -11.284 1.712 13.552 1.00 87.75 80 GLN A N 1
ATOM 612 C CA . GLN A 1 80 ? -10.257 1.314 14.521 1.00 87.75 80 GLN A CA 1
ATOM 613 C C . GLN A 1 80 ? -9.190 0.369 13.943 1.00 87.75 80 GLN A C 1
ATOM 615 O O . GLN A 1 80 ? -8.112 0.257 14.510 1.00 87.75 80 GLN A O 1
ATOM 620 N N . CYS A 1 81 ? -9.475 -0.278 12.810 1.00 91.12 81 CYS A N 1
ATOM 621 C CA . CYS A 1 81 ? -8.591 -1.239 12.156 1.00 91.12 81 CYS A CA 1
ATOM 622 C C . CYS A 1 81 ? -7.700 -0.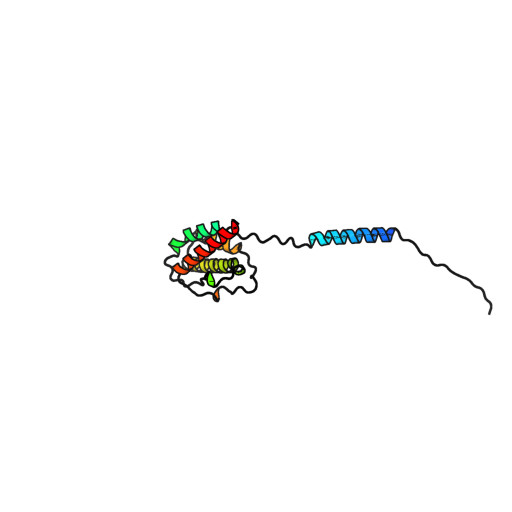606 11.085 1.00 91.12 81 CYS A C 1
ATOM 624 O O . CYS A 1 81 ? -6.947 -1.323 10.436 1.00 91.12 81 CYS A O 1
ATOM 626 N N . LYS A 1 82 ? -7.771 0.711 10.856 1.00 90.62 82 LYS A N 1
ATOM 627 C CA . LYS A 1 82 ? -7.034 1.358 9.760 1.00 90.62 82 LYS A CA 1
ATOM 628 C C . LYS A 1 82 ? -5.519 1.259 9.899 1.00 90.62 82 LYS A C 1
ATOM 630 O O . LYS A 1 82 ? -4.856 0.974 8.911 1.00 90.62 82 LYS A O 1
ATOM 635 N N . ASN A 1 83 ? -4.978 1.419 11.107 1.00 89.50 83 ASN A N 1
ATOM 636 C CA . ASN A 1 83 ? -3.538 1.257 11.337 1.00 89.50 83 ASN A CA 1
ATOM 637 C C . ASN A 1 83 ? -3.101 -0.200 11.117 1.00 89.50 83 ASN A C 1
ATOM 639 O O . ASN A 1 83 ? -2.078 -0.440 10.483 1.00 89.50 83 ASN A O 1
ATOM 643 N N . MET A 1 84 ? -3.919 -1.168 11.551 1.00 90.38 84 MET A N 1
ATOM 644 C CA . MET A 1 84 ? -3.681 -2.594 11.291 1.00 90.38 84 MET A CA 1
ATOM 645 C C . MET A 1 84 ? -3.734 -2.901 9.788 1.00 90.38 84 MET A C 1
ATOM 647 O O . MET A 1 84 ? -2.866 -3.576 9.248 1.00 90.38 84 MET A O 1
ATOM 651 N N . SER A 1 85 ? -4.720 -2.342 9.085 1.00 93.31 85 SER A N 1
ATOM 652 C CA . SER A 1 85 ? -4.831 -2.445 7.633 1.00 93.31 85 SER A CA 1
ATOM 653 C C . SER A 1 85 ? -3.626 -1.826 6.929 1.00 93.31 85 SER A C 1
ATOM 655 O O . SER A 1 85 ? -3.156 -2.403 5.955 1.00 93.31 85 SER A O 1
ATOM 657 N N . LEU A 1 86 ? -3.125 -0.677 7.394 1.00 94.31 86 LEU A N 1
ATOM 658 C CA . LEU A 1 86 ? -1.925 -0.047 6.844 1.00 94.31 86 LEU A CA 1
ATOM 659 C C . LEU A 1 86 ? -0.694 -0.936 7.047 1.00 94.31 86 LEU A C 1
ATOM 661 O O . LEU A 1 86 ? 0.097 -1.085 6.122 1.00 94.31 86 LEU A O 1
ATOM 665 N N . ARG A 1 87 ? -0.570 -1.585 8.210 1.00 93.38 87 ARG A N 1
ATOM 666 C CA . ARG A 1 87 ? 0.485 -2.573 8.466 1.00 93.38 87 ARG A CA 1
ATOM 667 C C . ARG A 1 87 ? 0.426 -3.735 7.475 1.00 93.38 87 ARG A C 1
ATOM 669 O O . ARG A 1 87 ? 1.462 -4.095 6.932 1.00 93.38 87 ARG A O 1
ATOM 676 N N . CYS A 1 88 ? -0.764 -4.262 7.174 1.00 95.62 88 CYS A N 1
ATOM 677 C CA . CYS A 1 88 ? -0.914 -5.288 6.136 1.00 95.62 88 CYS A CA 1
ATOM 678 C C . CYS A 1 88 ? -0.363 -4.808 4.791 1.00 95.62 88 CYS A C 1
ATOM 680 O O . CYS A 1 88 ? 0.452 -5.492 4.189 1.00 95.62 88 CYS A O 1
ATOM 682 N N . TYR A 1 89 ? -0.713 -3.593 4.363 1.00 97.12 89 TYR A N 1
ATOM 683 C CA . TYR A 1 89 ? -0.154 -3.023 3.137 1.00 97.12 89 TYR A CA 1
ATOM 684 C C . TYR A 1 89 ? 1.379 -2.915 3.155 1.00 97.12 89 TYR A C 1
ATOM 686 O O . TYR A 1 89 ? 2.007 -3.134 2.124 1.00 97.12 89 TYR A O 1
ATOM 694 N N . MET A 1 90 ? 1.992 -2.576 4.293 1.00 96.62 90 MET A N 1
ATOM 695 C CA . MET A 1 90 ? 3.454 -2.499 4.384 1.00 96.62 90 MET A CA 1
ATOM 696 C C . MET A 1 90 ? 4.108 -3.878 4.274 1.00 96.62 90 MET A C 1
ATOM 698 O O . MET A 1 90 ? 5.095 -4.019 3.562 1.00 96.62 90 MET A O 1
ATOM 702 N N . LEU A 1 91 ? 3.543 -4.898 4.927 1.00 96.62 91 LEU A N 1
ATOM 703 C CA . LEU A 1 91 ? 4.047 -6.273 4.852 1.00 96.62 91 LEU A CA 1
ATOM 704 C C . LEU A 1 91 ? 3.980 -6.828 3.424 1.00 96.62 91 LEU A C 1
ATOM 706 O O . LEU A 1 91 ? 4.965 -7.373 2.934 1.00 96.62 91 LEU A O 1
ATOM 710 N N . GLU A 1 92 ? 2.856 -6.619 2.738 1.00 98.06 92 GLU A N 1
ATOM 711 C CA . GLU A 1 92 ? 2.687 -7.026 1.340 1.00 98.06 92 GLU A CA 1
ATOM 712 C C . GLU A 1 92 ? 3.660 -6.287 0.407 1.00 98.06 92 GLU A C 1
ATOM 714 O O . GLU A 1 92 ? 4.229 -6.893 -0.495 1.00 98.06 92 GLU A O 1
ATOM 719 N N . LEU A 1 93 ? 3.913 -4.990 0.635 1.00 96.81 93 LEU A N 1
ATOM 720 C CA . LEU A 1 93 ? 4.922 -4.249 -0.133 1.00 96.81 93 LEU A CA 1
ATOM 721 C C . LEU A 1 93 ? 6.339 -4.773 0.104 1.00 96.81 93 LEU A C 1
ATOM 723 O O . LEU A 1 93 ? 7.092 -4.894 -0.855 1.00 96.81 93 LEU A O 1
ATOM 727 N N . ILE A 1 94 ? 6.705 -5.077 1.352 1.00 96.00 94 ILE A N 1
ATOM 728 C CA . ILE A 1 94 ? 8.014 -5.661 1.683 1.00 96.00 94 ILE A CA 1
ATOM 729 C C . ILE A 1 94 ? 8.182 -7.010 0.979 1.00 96.00 94 ILE A C 1
ATOM 731 O O . ILE A 1 94 ? 9.264 -7.302 0.477 1.00 96.00 94 ILE A O 1
ATOM 735 N N . MET A 1 95 ? 7.117 -7.812 0.902 1.00 96.19 95 MET A N 1
ATOM 736 C CA . MET A 1 95 ? 7.130 -9.064 0.150 1.00 96.19 95 MET A CA 1
ATOM 737 C C . MET A 1 95 ? 7.457 -8.817 -1.332 1.00 96.19 95 MET A C 1
ATOM 739 O O . MET A 1 95 ? 8.443 -9.367 -1.813 1.00 96.19 95 MET A O 1
ATOM 743 N N . VAL A 1 96 ? 6.740 -7.913 -2.014 1.00 96.00 96 VAL A N 1
ATOM 744 C CA . VAL A 1 96 ? 7.012 -7.599 -3.434 1.00 96.00 96 VAL A CA 1
ATOM 745 C C . VAL A 1 96 ? 8.409 -7.021 -3.639 1.00 96.00 96 VAL A C 1
ATOM 747 O O . VAL A 1 96 ? 9.099 -7.398 -4.574 1.00 96.00 96 VAL A O 1
ATOM 750 N N . ILE A 1 97 ? 8.856 -6.123 -2.760 1.00 95.00 97 ILE A N 1
ATOM 751 C CA . ILE A 1 97 ? 10.215 -5.561 -2.802 1.00 95.00 97 ILE A CA 1
ATOM 752 C C . ILE A 1 97 ? 11.269 -6.674 -2.803 1.00 95.00 97 ILE A C 1
ATOM 754 O O . ILE A 1 97 ? 12.248 -6.584 -3.542 1.00 95.00 97 ILE A O 1
ATOM 758 N N . ASN A 1 98 ? 11.070 -7.700 -1.973 1.00 94.19 98 ASN A N 1
ATOM 759 C CA . ASN A 1 98 ? 11.990 -8.825 -1.873 1.00 94.19 98 ASN A CA 1
ATOM 760 C C . ASN A 1 98 ? 11.906 -9.747 -3.096 1.00 94.19 98 ASN A C 1
ATOM 762 O O . ASN A 1 98 ? 12.946 -10.188 -3.5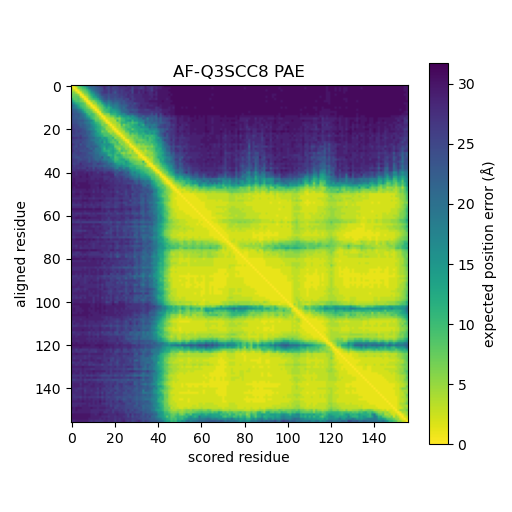73 1.00 94.19 98 ASN A O 1
ATOM 766 N N . GLU A 1 99 ? 10.702 -10.038 -3.597 1.00 94.44 99 GLU A N 1
ATOM 767 C CA . GLU A 1 99 ? 10.507 -10.896 -4.777 1.00 94.44 99 GLU A CA 1
ATOM 768 C C . GLU A 1 99 ? 11.053 -10.262 -6.063 1.00 94.44 99 GLU A C 1
ATOM 770 O O . GLU A 1 99 ? 11.666 -10.951 -6.874 1.00 94.44 99 GLU A O 1
ATOM 775 N N . GLU A 1 100 ? 10.900 -8.947 -6.217 1.00 94.06 100 GLU A N 1
ATOM 776 C CA . GLU A 1 100 ? 11.419 -8.177 -7.355 1.00 94.06 100 GLU A CA 1
ATOM 777 C C . GLU A 1 100 ? 12.892 -7.745 -7.167 1.00 94.06 100 GLU A C 1
ATOM 779 O O . GLU A 1 100 ? 13.435 -7.003 -7.985 1.00 94.06 100 GLU A O 1
ATOM 784 N N . GLU A 1 101 ? 13.544 -8.173 -6.076 1.00 92.31 101 GLU A N 1
ATOM 785 C CA . GLU A 1 101 ? 14.945 -7.875 -5.732 1.00 92.31 101 GLU A CA 1
ATOM 786 C C . GLU A 1 101 ? 15.300 -6.367 -5.762 1.00 92.31 101 GLU A C 1
ATOM 788 O O . GLU A 1 101 ? 16.381 -5.947 -6.191 1.00 92.31 101 GLU A O 1
ATOM 793 N N . ILE A 1 102 ? 14.391 -5.512 -5.281 1.00 89.12 102 ILE A N 1
ATOM 794 C CA . ILE A 1 102 ? 14.561 -4.054 -5.321 1.00 89.12 102 ILE A CA 1
ATOM 795 C C . ILE A 1 102 ? 15.499 -3.593 -4.199 1.00 89.12 102 ILE A C 1
ATOM 797 O O . ILE A 1 102 ? 15.126 -3.535 -3.030 1.00 89.12 102 ILE A O 1
ATOM 801 N N . MET A 1 103 ? 16.709 -3.165 -4.565 1.00 78.06 103 MET A N 1
ATOM 802 C CA . MET A 1 103 ? 17.743 -2.683 -3.632 1.00 78.06 103 MET A CA 1
ATOM 803 C C . MET A 1 103 ? 17.794 -1.146 -3.453 1.00 78.06 103 MET A C 1
ATOM 805 O O . MET A 1 103 ? 18.840 -0.584 -3.128 1.00 78.06 103 MET A O 1
ATOM 809 N N . ASP A 1 104 ? 16.691 -0.437 -3.699 1.00 77.06 104 ASP A N 1
ATOM 810 C CA . ASP A 1 104 ? 16.627 1.034 -3.648 1.00 77.06 104 ASP A CA 1
ATOM 811 C C . ASP A 1 104 ? 16.426 1.571 -2.211 1.00 77.06 104 ASP A C 1
ATOM 813 O O . ASP A 1 104 ? 15.739 0.972 -1.389 1.00 77.06 104 ASP A O 1
ATOM 817 N N . ASN A 1 105 ? 16.937 2.768 -1.914 1.00 73.94 105 ASN A N 1
ATOM 818 C CA . ASN A 1 105 ? 16.664 3.493 -0.667 1.00 73.94 105 ASN A CA 1
ATOM 819 C C . ASN A 1 105 ? 15.158 3.705 -0.428 1.00 73.94 105 ASN A C 1
ATOM 821 O O . ASN A 1 105 ? 14.712 3.768 0.718 1.00 73.94 105 ASN A O 1
ATOM 825 N N . ASN A 1 106 ? 14.362 3.800 -1.497 1.00 73.50 106 ASN A N 1
ATOM 826 C CA . ASN A 1 106 ? 12.905 3.890 -1.394 1.00 73.50 106 ASN A CA 1
ATOM 827 C C . ASN A 1 106 ? 12.270 2.617 -0.812 1.00 73.50 106 ASN A C 1
ATOM 829 O O . ASN A 1 106 ? 11.240 2.711 -0.145 1.00 73.50 106 ASN A O 1
ATOM 833 N N . ALA A 1 107 ? 12.889 1.451 -1.019 1.00 80.56 107 ALA A N 1
ATOM 834 C CA . ALA A 1 107 ? 12.464 0.200 -0.402 1.00 80.56 107 ALA A CA 1
ATOM 835 C C . ALA A 1 107 ? 12.725 0.207 1.113 1.00 80.56 107 ALA A C 1
ATOM 837 O O . ALA A 1 107 ? 11.846 -0.172 1.887 1.00 80.56 107 ALA A O 1
ATOM 838 N N . ASN A 1 108 ? 13.872 0.747 1.547 1.00 88.06 108 ASN A N 1
ATOM 839 C CA . ASN A 1 108 ? 14.203 0.879 2.972 1.00 88.06 108 ASN A CA 1
ATOM 840 C C . ASN A 1 108 ? 13.173 1.732 3.724 1.00 88.06 108 ASN A C 1
ATOM 842 O O . ASN A 1 108 ? 12.741 1.351 4.805 1.00 88.06 108 ASN A O 1
ATOM 846 N N . CYS A 1 109 ? 12.688 2.818 3.114 1.00 90.81 109 CYS A N 1
ATOM 847 C CA . CYS A 1 109 ? 11.653 3.661 3.718 1.00 90.81 109 CYS A CA 1
ATOM 848 C C . CYS A 1 109 ? 10.361 2.895 4.074 1.00 90.81 109 CYS A C 1
ATOM 850 O O . CYS A 1 109 ? 9.712 3.213 5.072 1.00 90.81 109 CYS A O 1
ATOM 852 N N . ILE A 1 110 ? 9.964 1.896 3.273 1.00 94.12 110 ILE A N 1
ATOM 853 C CA . ILE A 1 110 ? 8.777 1.075 3.564 1.00 94.12 110 ILE A CA 1
ATOM 854 C C . ILE A 1 110 ? 9.017 0.215 4.807 1.00 94.12 110 ILE A C 1
ATOM 856 O O . ILE A 1 110 ? 8.163 0.166 5.696 1.00 94.12 110 ILE A O 1
ATOM 860 N N . SER A 1 111 ? 10.187 -0.419 4.889 1.00 91.75 111 SER A N 1
ATOM 861 C CA . SER A 1 111 ? 10.596 -1.224 6.043 1.00 91.75 111 SER A CA 1
ATOM 862 C C . SER A 1 111 ? 10.700 -0.379 7.314 1.00 91.75 111 SER A C 1
ATOM 864 O O . SER A 1 111 ? 10.073 -0.723 8.315 1.00 91.75 111 SER A O 1
ATOM 866 N N . ASP A 1 112 ? 11.376 0.771 7.250 1.00 91.62 112 ASP A N 1
ATOM 867 C CA . ASP A 1 112 ? 11.526 1.705 8.374 1.00 91.62 112 ASP A CA 1
ATOM 868 C C . ASP A 1 112 ? 10.159 2.174 8.897 1.00 91.62 112 ASP A C 1
ATOM 870 O O . ASP A 1 112 ? 9.906 2.222 10.103 1.00 91.62 112 ASP A O 1
ATOM 874 N N . PHE A 1 113 ? 9.231 2.491 7.986 1.00 91.81 113 PHE A N 1
ATOM 875 C CA . PHE A 1 113 ? 7.882 2.898 8.366 1.00 91.81 113 PHE A CA 1
ATOM 876 C C . PHE A 1 113 ? 7.093 1.752 9.018 1.00 91.81 113 PHE A C 1
ATOM 878 O O . PHE A 1 113 ? 6.352 1.971 9.977 1.00 91.81 113 PHE A O 1
ATOM 885 N N . ASN A 1 114 ? 7.248 0.520 8.532 1.00 92.81 114 ASN A N 1
ATOM 886 C CA . ASN A 1 114 ? 6.594 -0.649 9.113 1.00 92.81 114 ASN A CA 1
ATOM 887 C C . ASN A 1 114 ? 7.044 -0.925 10.559 1.00 92.81 114 ASN A C 1
ATOM 889 O O . ASN A 1 114 ? 6.226 -1.335 11.387 1.00 92.81 114 ASN A O 1
ATOM 893 N N . GLU A 1 115 ? 8.317 -0.682 10.878 1.00 90.88 115 GLU A N 1
ATOM 894 C CA . GLU A 1 115 ? 8.859 -0.866 12.230 1.00 90.88 115 GLU A CA 1
ATOM 895 C C . GLU A 1 115 ? 8.245 0.097 13.252 1.00 90.88 115 GLU A C 1
ATOM 897 O O . GLU A 1 115 ? 8.025 -0.284 14.403 1.00 90.88 115 GLU A O 1
ATOM 902 N N . ILE A 1 116 ? 7.912 1.321 12.832 1.00 89.44 116 ILE A N 1
ATOM 903 C CA . ILE A 1 116 ? 7.322 2.339 13.715 1.00 89.44 116 ILE A CA 1
ATOM 904 C C . ILE A 1 116 ? 5.790 2.271 13.797 1.00 89.44 116 ILE A C 1
ATOM 906 O O . ILE A 1 116 ? 5.184 2.991 14.596 1.00 89.44 116 ILE A O 1
ATOM 910 N N . LEU A 1 117 ? 5.135 1.438 12.979 1.00 87.44 117 LEU A N 1
ATOM 911 C CA . LEU A 1 117 ? 3.687 1.261 13.052 1.00 87.44 117 LEU A CA 1
ATOM 912 C C . LEU A 1 117 ? 3.293 0.556 14.359 1.00 87.44 117 LEU A C 1
ATOM 914 O O . LEU A 1 117 ? 3.901 -0.461 14.708 1.00 87.44 117 LEU A O 1
ATOM 918 N N . PRO A 1 118 ? 2.224 1.014 15.042 1.00 82.12 118 PRO A N 1
ATOM 919 C CA . PRO A 1 118 ? 1.713 0.338 16.227 1.00 82.12 118 PRO A CA 1
ATOM 920 C C . PRO A 1 118 ? 1.462 -1.151 15.962 1.00 82.12 118 PRO A C 1
ATOM 922 O O . PRO A 1 118 ? 0.798 -1.519 14.990 1.00 82.12 118 PRO A O 1
ATOM 925 N N . THR A 1 119 ? 2.000 -2.000 16.834 1.00 75.25 119 THR A N 1
ATOM 926 C CA . THR A 1 119 ? 1.823 -3.461 16.802 1.00 75.25 119 THR A CA 1
ATOM 927 C C . THR A 1 119 ? 0.591 -3.922 17.573 1.00 75.25 119 THR A C 1
ATOM 929 O O . THR A 1 119 ? 0.222 -5.092 17.488 1.00 75.25 119 THR A O 1
ATOM 932 N N . ASP A 1 120 ? -0.051 -3.020 18.319 1.00 70.06 120 ASP A N 1
ATOM 933 C CA . ASP A 1 120 ? -1.223 -3.346 19.119 1.00 70.06 120 ASP A CA 1
ATOM 934 C C . ASP A 1 120 ? -2.385 -3.767 18.217 1.00 70.06 120 ASP A C 1
ATOM 936 O O . ASP A 1 120 ? -2.958 -2.976 17.459 1.00 70.06 120 ASP A O 1
ATOM 940 N N . ASN A 1 121 ? -2.753 -5.043 18.338 1.00 63.09 121 ASN A N 1
ATOM 941 C CA . ASN A 1 121 ? -3.926 -5.602 17.691 1.00 63.09 121 ASN A CA 1
ATOM 942 C C . ASN A 1 121 ? -5.164 -4.903 18.252 1.00 63.09 121 ASN A C 1
ATOM 944 O O . ASN A 1 121 ? -5.605 -5.166 19.374 1.00 63.09 121 ASN A O 1
ATOM 948 N N . SER A 1 122 ? -5.744 -4.008 17.457 1.00 70.81 122 SER A N 1
ATOM 949 C CA . SER A 1 122 ? -7.054 -3.447 17.761 1.00 70.81 122 SER A CA 1
ATOM 950 C C . SER A 1 122 ? -8.049 -4.607 17.847 1.00 70.81 122 SER A C 1
ATOM 952 O O . SER A 1 122 ? -8.210 -5.391 16.910 1.00 70.81 122 SER A O 1
ATOM 954 N N . VAL A 1 123 ? -8.674 -4.767 19.017 1.00 80.69 123 VAL A N 1
ATOM 955 C CA . VAL A 1 123 ? -9.566 -5.897 19.303 1.00 80.69 123 VAL A CA 1
ATOM 956 C C . VAL A 1 123 ? -10.658 -5.982 18.231 1.00 80.69 123 VAL A C 1
ATOM 958 O O . VAL A 1 123 ? -11.391 -5.019 17.992 1.00 80.69 123 VAL A O 1
ATOM 961 N N . GLY A 1 124 ? -10.777 -7.148 17.589 1.00 86.06 124 GLY A N 1
ATOM 962 C CA . GLY A 1 124 ? -11.792 -7.408 16.564 1.00 86.06 124 GLY A CA 1
ATOM 963 C C . GLY A 1 124 ? -11.456 -6.893 15.159 1.00 86.06 124 GLY A C 1
ATOM 964 O O . GLY A 1 124 ? -12.377 -6.728 14.348 1.00 86.06 124 GLY A O 1
ATOM 965 N N . CYS A 1 125 ? -10.178 -6.626 14.880 1.00 90.88 125 CYS A N 1
ATOM 966 C CA . CYS A 1 125 ? -9.658 -6.425 13.531 1.00 90.88 125 CYS A CA 1
ATOM 967 C C . CYS A 1 125 ? -9.155 -7.751 12.948 1.00 90.88 125 CYS A C 1
ATOM 969 O O . CYS A 1 125 ? -8.496 -8.503 13.667 1.00 90.88 125 CYS A O 1
ATOM 971 N N . PRO A 1 126 ? -9.482 -8.061 11.683 1.00 91.44 126 PRO A N 1
ATOM 972 C CA . PRO A 1 126 ? -9.077 -9.320 11.077 1.00 91.44 126 PRO A CA 1
ATOM 973 C C . PRO A 1 126 ? -7.573 -9.313 10.737 1.00 91.44 126 PRO A C 1
ATOM 975 O O . PRO A 1 126 ? -7.003 -8.233 10.523 1.00 91.44 126 PRO A O 1
ATOM 978 N N . PRO A 1 127 ? -6.931 -10.494 10.684 1.00 92.56 127 PRO A N 1
ATOM 979 C CA . PRO A 1 127 ? -5.578 -10.653 10.158 1.00 92.56 127 PRO A CA 1
ATOM 980 C C . PRO A 1 127 ? -5.507 -10.269 8.671 1.00 92.56 127 PRO A C 1
ATOM 982 O O . PRO A 1 127 ? -6.529 -10.137 7.992 1.00 92.56 127 PRO A O 1
ATOM 985 N N . CYS A 1 128 ? -4.292 -10.079 8.158 1.00 94.38 128 CYS A N 1
ATOM 986 C CA . CYS A 1 128 ? -4.079 -9.615 6.787 1.00 94.38 128 CYS A CA 1
ATOM 987 C C . CYS A 1 128 ? -4.617 -10.614 5.751 1.00 94.38 128 CYS A C 1
ATOM 989 O O . CYS A 1 128 ? -5.227 -10.221 4.757 1.00 94.38 128 CYS A O 1
ATOM 991 N N . GLU A 1 129 ? -4.482 -11.902 6.045 1.00 95.69 129 GLU A N 1
ATOM 992 C CA . GLU A 1 129 ? -4.824 -13.017 5.170 1.00 95.69 129 GLU A CA 1
ATOM 993 C C . GLU A 1 129 ? -6.340 -13.219 4.996 1.00 95.69 129 GLU A C 1
ATOM 995 O O . GLU A 1 129 ? -6.781 -13.936 4.100 1.00 95.69 129 GLU A O 1
ATOM 1000 N N . GLU A 1 130 ? -7.165 -12.572 5.826 1.00 94.75 130 GLU A N 1
ATOM 1001 C CA . GLU A 1 130 ? -8.625 -12.570 5.663 1.00 94.75 130 GLU A CA 1
ATOM 1002 C C . GLU A 1 130 ? -9.103 -11.565 4.602 1.00 94.75 130 GLU A C 1
ATOM 1004 O O . GLU A 1 130 ? -10.248 -11.636 4.140 1.00 94.75 130 GLU A O 1
ATOM 1009 N N . TYR A 1 131 ? -8.255 -10.615 4.196 1.00 95.31 131 TYR A N 1
ATOM 1010 C CA . TYR A 1 131 ? -8.61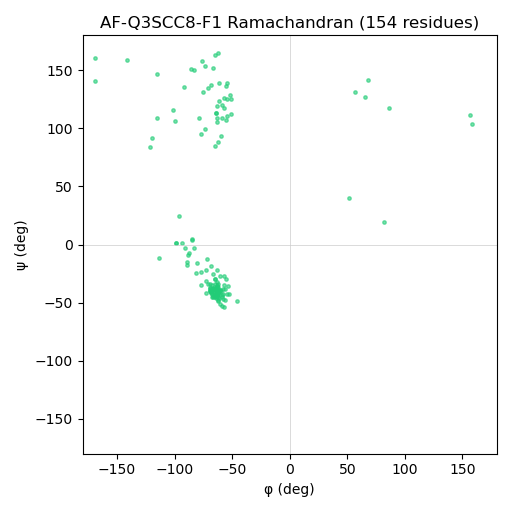5 -9.673 3.145 1.00 95.31 131 TYR A CA 1
ATOM 1011 C C . TYR A 1 131 ? -8.547 -10.323 1.763 1.00 95.31 131 TYR A C 1
ATOM 1013 O O . TYR A 1 131 ? -7.885 -11.323 1.517 1.00 95.31 131 TYR A O 1
ATOM 1021 N N . ALA A 1 132 ? -9.261 -9.739 0.807 1.00 96.19 132 ALA A N 1
ATOM 1022 C CA . ALA A 1 132 ? -9.294 -10.293 -0.534 1.00 96.19 132 ALA A CA 1
ATOM 1023 C C . ALA A 1 132 ? -7.987 -9.990 -1.289 1.00 96.19 132 ALA A C 1
ATOM 1025 O O . ALA A 1 132 ? -7.574 -8.831 -1.372 1.00 96.19 132 ALA A O 1
ATOM 1026 N N . ILE A 1 133 ? -7.403 -11.020 -1.902 1.00 97.25 133 ILE A N 1
ATOM 1027 C CA . ILE A 1 133 ? -6.178 -10.917 -2.703 1.00 97.25 133 ILE A CA 1
ATOM 1028 C C . ILE A 1 133 ? -6.455 -10.172 -4.021 1.00 97.25 133 ILE A C 1
ATOM 1030 O O . ILE A 1 133 ? -7.472 -10.425 -4.678 1.00 97.25 133 ILE A O 1
ATOM 1034 N N . ARG A 1 134 ? -5.597 -9.230 -4.420 1.00 97.94 134 ARG A N 1
ATOM 1035 C CA . ARG A 1 134 ? -5.739 -8.410 -5.636 1.00 97.94 134 ARG A CA 1
ATOM 1036 C C . ARG A 1 134 ? -4.393 -8.187 -6.322 1.00 97.94 134 ARG A C 1
ATOM 1038 O O . ARG A 1 134 ? -3.356 -8.264 -5.682 1.00 97.94 134 ARG A O 1
ATOM 1045 N N . ASN A 1 135 ? -4.441 -7.856 -7.610 1.00 97.94 135 ASN A N 1
ATOM 1046 C CA . ASN A 1 135 ? -3.249 -7.462 -8.358 1.00 97.94 135 ASN A CA 1
ATOM 1047 C C . ASN A 1 135 ? -2.646 -6.148 -7.836 1.00 97.94 135 ASN A C 1
ATOM 1049 O O . ASN A 1 135 ? -3.323 -5.352 -7.166 1.00 97.94 135 ASN A O 1
ATOM 1053 N N . ILE A 1 136 ? -1.391 -5.906 -8.216 1.00 96.94 136 ILE A N 1
ATOM 1054 C CA . ILE A 1 136 ? -0.611 -4.753 -7.769 1.00 96.94 136 ILE A CA 1
ATOM 1055 C C . ILE A 1 136 ? -1.290 -3.408 -8.060 1.00 96.94 136 ILE A C 1
ATOM 1057 O O . ILE A 1 136 ? -1.299 -2.518 -7.210 1.00 96.94 136 ILE A O 1
ATOM 1061 N N . THR A 1 137 ? -1.949 -3.255 -9.213 1.00 96.50 137 THR A N 1
ATOM 1062 C CA . THR A 1 137 ? -2.630 -2.005 -9.583 1.00 96.50 137 THR A CA 1
ATOM 1063 C C . THR A 1 137 ? -3.760 -1.664 -8.610 1.00 96.50 137 THR A C 1
ATOM 1065 O O . THR A 1 137 ? -3.850 -0.536 -8.120 1.00 96.50 137 THR A O 1
ATOM 1068 N N . ILE A 1 138 ? -4.623 -2.637 -8.300 1.00 97.31 138 ILE A N 1
ATOM 1069 C CA . ILE A 1 138 ? -5.736 -2.448 -7.361 1.00 97.31 138 ILE A CA 1
ATOM 1070 C C . ILE A 1 138 ? -5.199 -2.243 -5.944 1.00 97.31 138 ILE A C 1
ATOM 1072 O O . ILE A 1 138 ? -5.700 -1.380 -5.220 1.00 97.31 138 ILE A O 1
ATOM 1076 N N . PHE A 1 139 ? -4.193 -3.025 -5.552 1.00 97.94 139 PHE A N 1
ATOM 1077 C CA . PHE A 1 139 ? -3.540 -2.919 -4.253 1.00 97.94 139 PHE A CA 1
ATOM 1078 C C . PHE A 1 139 ? -2.972 -1.508 -4.021 1.00 97.94 139 PHE A C 1
ATOM 1080 O O . PHE A 1 139 ? -3.354 -0.847 -3.054 1.00 97.94 139 PHE A O 1
ATOM 1087 N N . LEU A 1 140 ? -2.154 -0.994 -4.948 1.00 96.81 140 LEU A N 1
ATOM 1088 C CA . LEU A 1 140 ? -1.549 0.339 -4.846 1.00 96.81 140 LEU A CA 1
ATOM 1089 C C . LEU A 1 140 ? -2.595 1.456 -4.858 1.00 96.81 140 LEU A C 1
ATOM 1091 O O . LEU A 1 140 ? -2.437 2.452 -4.151 1.00 96.81 140 LEU A O 1
ATOM 1095 N N . GLY A 1 141 ? -3.669 1.300 -5.638 1.00 96.38 141 GLY A N 1
ATOM 1096 C CA . GLY A 1 141 ? -4.781 2.250 -5.643 1.00 96.38 141 GLY A CA 1
AT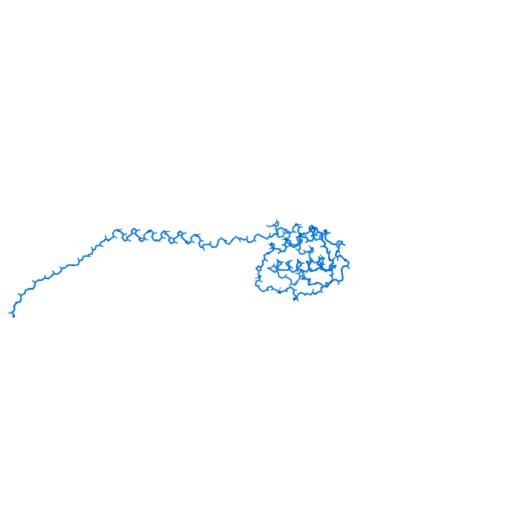OM 1097 C C . GLY A 1 141 ? -5.467 2.344 -4.278 1.00 96.38 141 GLY A C 1
ATOM 1098 O O . GLY A 1 141 ? -5.689 3.441 -3.769 1.00 96.38 141 GLY A O 1
ATOM 1099 N N . ARG A 1 142 ? -5.750 1.200 -3.645 1.00 97.12 142 ARG A N 1
ATOM 1100 C CA . ARG A 1 142 ? -6.383 1.159 -2.317 1.00 97.12 142 ARG A CA 1
ATOM 1101 C C . ARG A 1 142 ? -5.466 1.676 -1.213 1.00 97.12 142 ARG A C 1
ATOM 1103 O O . ARG A 1 142 ? -5.937 2.417 -0.352 1.00 97.12 142 ARG A O 1
ATOM 1110 N N . LEU A 1 143 ? -4.177 1.334 -1.259 1.00 96.44 143 LEU A N 1
ATOM 1111 C CA . LEU A 1 143 ? -3.178 1.869 -0.336 1.00 96.44 143 LEU A CA 1
ATOM 1112 C C . LEU A 1 143 ? -3.127 3.397 -0.408 1.00 96.44 143 LEU A C 1
ATOM 1114 O O . LEU A 1 143 ? -3.166 4.066 0.621 1.00 96.44 143 LEU A O 1
ATOM 1118 N N . GLN A 1 144 ? -3.093 3.957 -1.619 1.00 94.81 144 GLN A N 1
ATOM 1119 C CA . GLN A 1 144 ? -3.079 5.403 -1.798 1.00 94.81 144 GLN A CA 1
ATOM 1120 C C . GLN A 1 144 ? -4.310 6.064 -1.158 1.00 94.81 144 GLN A C 1
ATOM 1122 O O . GLN A 1 144 ? -4.153 7.034 -0.418 1.00 94.81 144 GLN A O 1
ATOM 1127 N N . SER A 1 145 ? -5.509 5.513 -1.370 1.00 93.94 145 SER A N 1
ATOM 1128 C CA . SER A 1 145 ? -6.731 6.028 -0.739 1.00 93.94 145 SER A CA 1
ATOM 1129 C C . SER A 1 145 ? -6.696 5.939 0.791 1.00 93.94 145 SER A C 1
ATOM 1131 O O . SER A 1 145 ? -7.124 6.874 1.464 1.00 93.94 145 SER A O 1
ATOM 1133 N N . LEU A 1 146 ? -6.162 4.849 1.355 1.00 94.06 146 LEU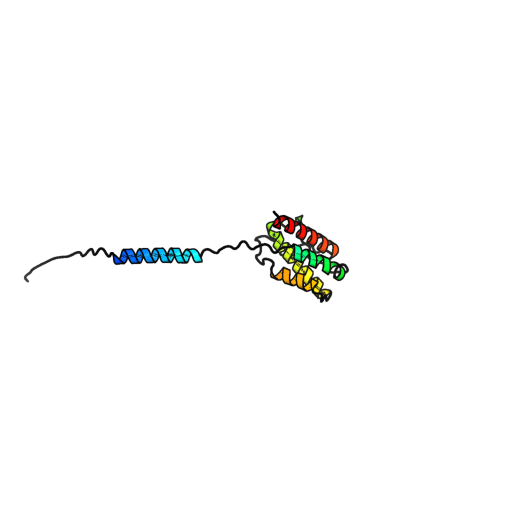 A N 1
ATOM 1134 C CA . LEU A 1 146 ? -6.010 4.700 2.807 1.00 94.06 146 LEU A CA 1
ATOM 1135 C C . LEU A 1 146 ? -5.047 5.749 3.386 1.00 94.06 146 LEU A C 1
ATOM 1137 O O . LEU A 1 146 ? -5.348 6.362 4.409 1.00 94.06 146 LEU A O 1
ATOM 1141 N N . LEU A 1 147 ? -3.905 5.972 2.730 1.00 93.06 147 LEU A N 1
ATOM 1142 C CA . LEU A 1 147 ? -2.923 6.978 3.145 1.00 93.06 147 LEU A CA 1
ATOM 1143 C C . LEU A 1 147 ? -3.505 8.394 3.084 1.00 93.06 147 LEU A C 1
ATOM 1145 O O . LEU A 1 147 ? -3.285 9.191 3.991 1.00 93.06 147 LEU A O 1
ATOM 1149 N N . GLU A 1 148 ? -4.266 8.719 2.039 1.00 90.50 148 GLU A N 1
ATOM 1150 C CA . GLU A 1 148 ? -4.955 10.010 1.926 1.00 90.50 148 GLU A CA 1
ATOM 1151 C C . GLU A 1 148 ? -5.963 10.206 3.068 1.00 90.50 148 GLU A C 1
ATOM 1153 O O . GLU A 1 148 ? -5.998 11.267 3.691 1.00 90.50 148 GLU A O 1
ATOM 1158 N N . GLU A 1 149 ? -6.722 9.165 3.415 1.00 89.06 149 GLU A N 1
ATOM 1159 C CA . GLU A 1 149 ? -7.686 9.217 4.512 1.00 89.06 149 GLU A CA 1
ATOM 1160 C C . GLU A 1 149 ? -7.018 9.403 5.887 1.00 89.06 149 GLU A C 1
ATOM 1162 O O . GLU A 1 149 ? -7.505 10.172 6.719 1.00 89.06 149 GLU A O 1
ATOM 1167 N N . LEU A 1 150 ? -5.891 8.731 6.134 1.00 87.25 150 LEU A N 1
ATOM 1168 C CA . LEU A 1 150 ? -5.137 8.860 7.385 1.00 87.25 150 LEU A CA 1
ATOM 1169 C C . LEU A 1 150 ? -4.471 10.234 7.528 1.00 87.25 150 LEU A C 1
ATOM 1171 O O . LEU A 1 150 ? -4.500 10.805 8.618 1.00 87.25 150 LEU A O 1
ATOM 1175 N N . ASN A 1 151 ? -3.959 10.804 6.435 1.00 83.38 151 ASN A N 1
ATOM 1176 C CA . ASN A 1 151 ? -3.416 12.164 6.426 1.00 83.38 151 ASN A CA 1
ATOM 1177 C C . ASN A 1 151 ? -4.481 13.218 6.770 1.00 83.38 151 ASN A C 1
ATOM 1179 O O . ASN A 1 151 ? -4.174 14.201 7.443 1.00 83.38 151 ASN A O 1
ATOM 1183 N N . VAL A 1 152 ? -5.734 13.041 6.333 1.00 78.25 152 VAL A N 1
ATOM 1184 C CA . VAL A 1 152 ? -6.827 13.954 6.716 1.00 78.25 152 VAL A CA 1
ATOM 1185 C C . VAL A 1 152 ? -7.089 13.872 8.219 1.00 78.25 152 VAL A C 1
ATOM 1187 O O . VAL A 1 152 ? -7.176 14.908 8.867 1.00 78.25 152 VAL A O 1
ATOM 1190 N N . ILE A 1 153 ? -7.144 12.659 8.779 1.00 66.31 153 ILE A N 1
ATOM 1191 C CA . ILE A 1 153 ? -7.387 12.439 10.214 1.00 66.31 153 ILE A CA 1
ATOM 1192 C C . ILE A 1 153 ? -6.274 13.046 11.082 1.00 66.31 153 ILE A C 1
ATOM 1194 O O . ILE A 1 153 ? -6.558 13.513 12.176 1.00 66.31 153 ILE A O 1
ATOM 1198 N N . GLN A 1 154 ? -5.023 13.053 10.612 1.00 62.16 154 GLN A N 1
ATOM 1199 C CA . GLN A 1 154 ? -3.889 13.633 11.345 1.00 62.16 154 GLN A CA 1
ATOM 1200 C C . GLN A 1 154 ? -3.891 15.171 11.378 1.00 62.16 154 GLN A C 1
ATOM 1202 O O . GLN A 1 154 ? -3.264 15.753 12.259 1.00 62.16 154 GLN A O 1
ATOM 1207 N N . ASN A 1 155 ? -4.579 15.827 10.439 1.00 56.00 155 ASN A N 1
ATOM 1208 C CA . ASN A 1 155 ? -4.606 17.289 10.303 1.00 56.00 155 ASN A CA 1
ATOM 1209 C C . ASN A 1 155 ? -5.857 17.952 10.920 1.00 56.00 155 ASN A C 1
ATOM 1211 O O . ASN A 1 155 ? -6.004 19.172 10.820 1.00 56.00 155 ASN A O 1
ATOM 1215 N N . THR A 1 156 ? -6.752 17.170 11.530 1.00 46.75 156 THR A N 1
ATOM 1216 C CA . THR A 1 156 ? -7.972 17.618 12.236 1.00 46.75 156 THR A CA 1
ATOM 1217 C C . THR A 1 156 ? -7.937 17.219 13.695 1.00 46.75 156 THR A C 1
ATOM 1219 O O . THR A 1 156 ? -8.290 18.070 14.537 1.00 46.75 156 THR A O 1
#

Sequence (156 aa):
MSRRAASGVHFQSSCHLCREILKAQVWFHLFVLCFLSPYTCAASVPETRGVQICVKALRPAIENSDAMLYAPSANSVKKQCKNMSLRCYMLELIMVINEEEIMDNNANCISDFNEILPTDNSVGCPPCEEYAIRNITIFLGRLQSLLEELNVIQNT

Solvent-accessible surface area (backbone atoms only — not comparable to full-atom values): 9675 Å² total; per-residue (Å²): 144,86,93,82,89,86,84,88,84,91,82,89,73,87,57,68,65,58,57,52,52,51,51,54,51,55,51,51,53,56,56,54,51,65,70,67,50,77,79,75,68,74,78,74,78,72,77,48,65,63,54,55,53,28,55,63,68,40,39,86,80,48,66,82,50,87,54,71,35,54,36,68,47,81,91,77,50,53,82,80,28,48,65,57,51,50,49,36,49,39,53,49,48,52,50,50,38,59,75,70,64,55,88,48,74,46,52,50,49,48,53,57,51,51,72,68,48,80,80,75,76,48,87,94,50,80,62,55,84,78,33,57,69,32,47,44,67,61,33,53,52,45,50,49,54,52,43,55,54,52,47,54,63,75,75,108

Mean predicted aligned error: 14.32 Å

pLDDT: mean 78.01, std 19.93, range [34.69, 98.19]

InterPro domains:
  IPR003443 Interleukin-15/Interleukin-21 family [PF02372] (66-146)
  IPR003443 Interleukin-15/Interleukin-21 family [PTHR14356] (18-150)
  IPR009079 Four-helical cytokine-like, core [G3DSA:1.20.1250.70] (44-152)
  IPR009079 Four-helical cytokine-like, core [SSF47266] (28-151)
  IPR020410 Interleukin-15, fish [PR01949] (63-77)
  IPR020410 Interleukin-15, fish [PR01949] (96-106)
  IPR020410 Interleukin-15, fish [PR01949] (135-144)
  IPR020439 Interleukin-15 [PR01930] (66-77)
  IPR020439 Interleukin-15 [PR01930] (81-99)
  IPR020439 Interleukin-15 [PR01930] (127-140)

Organism: Takifugu rubripes (NCBI:txid31033)